Protein AF-A0A455UC88-F1 (afdb_monomer)

Structure (mmCIF, N/CA/C/O backbone):
data_AF-A0A455UC88-F1
#
_entry.id   AF-A0A455UC88-F1
#
loop_
_atom_site.group_PDB
_atom_site.id
_atom_site.type_symbol
_atom_site.label_atom_id
_atom_site.label_alt_id
_atom_site.label_comp_id
_atom_site.label_asym_id
_atom_site.label_entity_id
_atom_site.label_seq_id
_atom_site.pdbx_PDB_ins_code
_atom_site.Cartn_x
_atom_site.Cartn_y
_atom_site.Cartn_z
_atom_site.occupancy
_atom_site.B_iso_or_equiv
_atom_site.auth_seq_id
_atom_site.auth_comp_id
_atom_site.auth_asym_id
_atom_site.auth_atom_id
_atom_site.pdbx_PDB_model_num
ATOM 1 N N . MET A 1 1 ? -8.752 -16.402 -39.077 1.00 45.19 1 MET A N 1
ATOM 2 C CA . MET A 1 1 ? -8.850 -16.237 -37.614 1.00 45.19 1 MET A CA 1
ATOM 3 C C . MET A 1 1 ? -7.604 -15.500 -37.155 1.00 45.19 1 MET A C 1
ATOM 5 O O . MET A 1 1 ? -6.578 -16.141 -37.035 1.00 45.19 1 MET A O 1
ATOM 9 N N . SER A 1 2 ? -7.674 -14.184 -36.962 1.00 48.31 2 SER A N 1
ATOM 10 C CA . SER A 1 2 ? -6.638 -13.433 -36.238 1.00 48.31 2 SER A CA 1
ATOM 11 C C . SER A 1 2 ? -7.338 -12.283 -35.533 1.00 48.31 2 SER A C 1
ATOM 13 O O . SER A 1 2 ? -7.502 -11.204 -36.092 1.00 48.31 2 SER A O 1
ATOM 15 N N . GLN A 1 3 ? -7.857 -12.568 -34.340 1.00 49.78 3 GLN A N 1
ATOM 16 C CA . GLN A 1 3 ? -8.325 -11.536 -33.423 1.00 49.78 3 GLN A CA 1
ATOM 17 C C . GLN A 1 3 ? -7.097 -10.689 -33.071 1.00 49.78 3 GLN A C 1
ATOM 19 O O . GLN A 1 3 ? -6.180 -11.172 -32.411 1.00 49.78 3 GLN A O 1
ATOM 24 N N . ASN A 1 4 ? -7.040 -9.462 -33.584 1.00 53.88 4 ASN A N 1
ATOM 25 C CA . ASN A 1 4 ? -6.040 -8.478 -33.198 1.00 53.88 4 ASN A CA 1
ATOM 26 C C . ASN A 1 4 ? -6.409 -7.993 -31.792 1.00 53.88 4 ASN A C 1
ATOM 28 O O 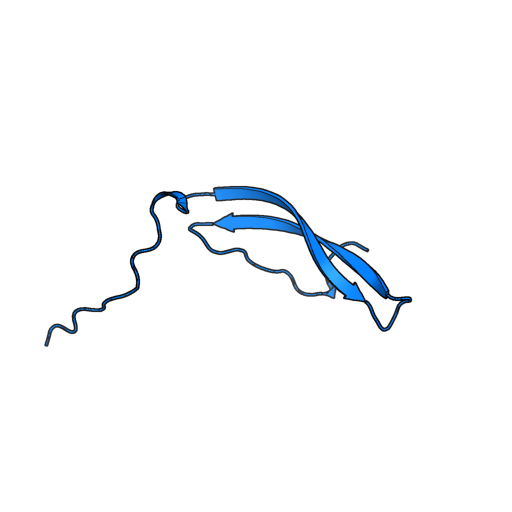. ASN A 1 4 ? -7.238 -7.097 -31.636 1.00 53.88 4 ASN A O 1
ATOM 32 N N . SER A 1 5 ? -5.872 -8.663 -30.776 1.00 57.25 5 SER A N 1
ATOM 33 C CA . SER A 1 5 ? -6.084 -8.341 -29.368 1.00 57.25 5 SER A CA 1
ATOM 34 C C . SER A 1 5 ? -5.462 -6.976 -29.066 1.00 57.25 5 SER A C 1
ATOM 36 O O . SER A 1 5 ? -4.281 -6.883 -28.747 1.00 57.25 5 SER A O 1
ATOM 38 N N . LEU A 1 6 ? -6.245 -5.904 -29.200 1.00 58.38 6 LEU A N 1
ATOM 39 C CA . LEU A 1 6 ? -5.898 -4.568 -28.713 1.00 58.38 6 LEU A CA 1
ATOM 40 C C . LEU A 1 6 ? -5.981 -4.562 -27.181 1.00 58.38 6 LEU A C 1
ATOM 42 O O . LEU A 1 6 ? -6.855 -3.930 -26.590 1.00 58.38 6 LEU A O 1
ATOM 46 N N . SER A 1 7 ? -5.087 -5.302 -26.527 1.00 62.06 7 SER A N 1
ATOM 47 C CA . SER A 1 7 ? -4.738 -5.012 -25.140 1.00 62.06 7 SER A CA 1
ATOM 48 C C . SER A 1 7 ? -4.229 -3.569 -25.123 1.00 62.06 7 SER A C 1
ATOM 50 O O . SER A 1 7 ? -3.403 -3.241 -25.983 1.00 62.06 7 SER A O 1
ATOM 52 N N . PRO A 1 8 ? -4.697 -2.685 -24.224 1.00 66.75 8 PRO A N 1
ATOM 53 C CA . PRO A 1 8 ? -4.097 -1.364 -24.119 1.00 66.75 8 PRO A CA 1
ATOM 54 C C . PRO A 1 8 ? -2.593 -1.552 -23.912 1.00 66.75 8 PRO A C 1
ATOM 56 O O . PRO A 1 8 ? -2.169 -2.296 -23.027 1.00 66.75 8 PRO A O 1
ATOM 59 N N . SER A 1 9 ? -1.786 -0.945 -24.780 1.00 68.19 9 SER A N 1
ATOM 60 C CA . SER A 1 9 ? -0.342 -0.930 -24.592 1.00 68.19 9 SER A CA 1
ATOM 61 C C . SER A 1 9 ? -0.067 -0.165 -23.303 1.00 68.19 9 SER A C 1
ATOM 63 O O . SER A 1 9 ? -0.402 1.018 -23.216 1.00 68.19 9 SER A O 1
ATOM 65 N N . PHE A 1 10 ? 0.491 -0.835 -22.300 1.00 73.75 10 PHE A N 1
ATOM 66 C CA . PHE A 1 10 ? 0.932 -0.177 -21.075 1.00 73.75 10 PHE A CA 1
ATOM 67 C C . PHE A 1 10 ? 1.963 0.903 -21.418 1.00 73.75 10 PHE A C 1
ATOM 69 O O . PHE A 1 10 ? 2.746 0.746 -22.359 1.00 73.75 10 PHE A O 1
ATOM 76 N N . ASP A 1 11 ? 1.948 2.010 -20.675 1.00 87.06 11 ASP A N 1
ATOM 77 C CA . ASP A 1 11 ? 2.938 3.068 -20.853 1.00 87.06 11 ASP A CA 1
ATOM 78 C C . ASP A 1 11 ? 4.341 2.492 -20.561 1.00 87.06 11 ASP A C 1
ATOM 80 O O . ASP A 1 11 ? 4.552 1.958 -19.466 1.00 87.06 11 ASP A O 1
ATOM 84 N N . PRO A 1 12 ? 5.311 2.581 -21.495 1.00 88.75 12 PRO A N 1
ATOM 85 C CA . PRO A 1 12 ? 6.655 2.038 -21.299 1.00 88.75 12 PRO A CA 1
ATOM 86 C C . PRO A 1 12 ? 7.350 2.551 -20.033 1.00 88.75 12 PRO A C 1
ATOM 88 O O . PRO A 1 12 ? 8.198 1.860 -19.470 1.00 88.75 12 PRO A O 1
ATOM 91 N N . THR A 1 13 ? 6.981 3.737 -19.546 1.00 91.56 13 THR A N 1
ATOM 92 C CA . THR A 1 13 ? 7.517 4.301 -18.303 1.00 91.56 13 THR A CA 1
ATOM 93 C C . THR A 1 13 ? 7.115 3.510 -17.060 1.00 91.56 13 THR A C 1
ATOM 95 O O . THR A 1 13 ? 7.749 3.682 -16.020 1.00 91.56 13 THR A O 1
ATOM 98 N N . LEU A 1 14 ? 6.103 2.643 -17.135 1.00 92.12 14 LEU A N 1
ATOM 99 C CA . LEU A 1 14 ? 5.632 1.803 -16.031 1.00 92.12 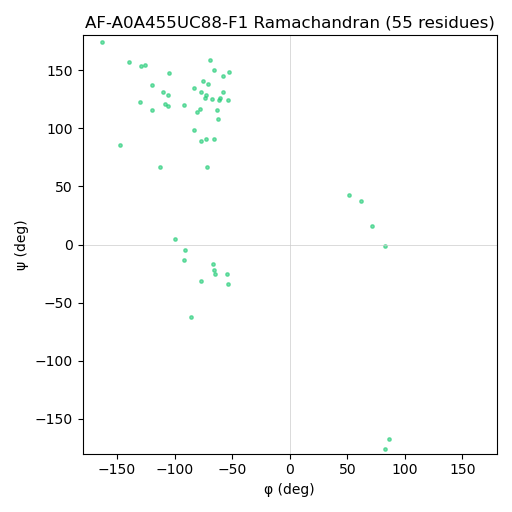14 LEU A CA 1
ATOM 100 C C . LEU A 1 14 ? 6.320 0.434 -15.965 1.00 92.12 14 LEU A C 1
ATOM 102 O O . LEU A 1 14 ? 6.073 -0.306 -15.016 1.00 92.12 14 LEU A O 1
ATOM 106 N N . THR A 1 15 ? 7.172 0.107 -16.938 1.00 93.12 15 THR A N 1
ATOM 107 C CA . THR A 1 15 ? 7.911 -1.164 -16.970 1.00 93.12 15 THR A CA 1
ATOM 108 C C . THR A 1 15 ? 8.920 -1.283 -15.823 1.00 93.12 15 THR A C 1
ATOM 110 O O . THR A 1 15 ? 9.479 -0.285 -15.356 1.00 93.12 15 THR A O 1
ATOM 113 N N . GLY A 1 16 ? 9.164 -2.520 -15.389 1.00 94.31 16 GLY A N 1
ATOM 114 C CA . GLY A 1 16 ? 10.101 -2.858 -14.319 1.00 94.31 16 GLY A CA 1
ATOM 115 C C . GLY A 1 16 ? 9.534 -2.708 -12.904 1.00 94.31 16 GLY A C 1
ATOM 116 O O . GLY A 1 16 ? 8.353 -2.413 -12.707 1.00 94.31 16 GLY A O 1
ATOM 117 N N . GLU A 1 17 ? 10.403 -2.932 -11.914 1.00 97.38 17 GLU A N 1
ATOM 118 C CA . GLU A 1 17 ? 10.081 -2.758 -10.494 1.00 97.38 17 GLU A CA 1
ATOM 119 C C . GLU A 1 17 ? 10.231 -1.287 -10.084 1.00 97.38 17 GLU A C 1
ATOM 121 O O . GLU A 1 17 ? 11.243 -0.641 -10.377 1.00 97.38 17 GLU A O 1
ATOM 126 N N . LYS A 1 18 ? 9.248 -0.769 -9.344 1.00 97.12 18 LYS A N 1
ATOM 127 C CA . LYS A 1 18 ? 9.338 0.516 -8.644 1.00 97.12 18 LYS A CA 1
ATOM 128 C C . LYS A 1 18 ? 8.920 0.358 -7.190 1.00 97.12 18 LYS A C 1
ATOM 130 O O . LYS A 1 18 ? 7.786 -0.021 -6.906 1.00 97.12 18 LYS A O 1
ATOM 135 N N . ASP A 1 19 ? 9.814 0.711 -6.274 1.00 97.50 19 ASP A N 1
ATOM 136 C CA . ASP A 1 19 ? 9.469 0.900 -4.865 1.00 97.50 19 ASP A CA 1
ATOM 137 C C . ASP A 1 19 ? 8.845 2.285 -4.694 1.00 97.50 19 ASP A C 1
ATOM 139 O O . ASP A 1 19 ? 9.495 3.309 -4.914 1.00 97.50 19 ASP A O 1
ATOM 143 N N . LEU A 1 20 ? 7.565 2.309 -4.336 1.00 97.81 20 LEU A N 1
ATOM 144 C CA . LEU A 1 20 ? 6.792 3.538 -4.212 1.00 97.81 20 LEU A CA 1
ATOM 145 C C . LEU A 1 20 ? 6.665 4.009 -2.758 1.00 97.81 20 LEU A C 1
ATOM 147 O O . LEU A 1 20 ? 5.997 5.008 -2.488 1.00 97.81 20 LEU A O 1
ATOM 151 N N . GLY A 1 21 ? 7.321 3.334 -1.813 1.00 97.94 21 GLY A N 1
ATOM 152 C CA . GLY A 1 21 ? 7.301 3.738 -0.416 1.00 97.94 21 GLY A CA 1
ATOM 153 C C . GLY A 1 21 ? 6.115 3.189 0.374 1.00 97.94 21 GLY A C 1
ATOM 154 O O . GLY A 1 21 ? 5.416 2.266 -0.040 1.00 97.94 21 GLY A O 1
ATOM 155 N N . TYR A 1 22 ? 5.922 3.737 1.574 1.00 98.00 22 TYR A N 1
ATOM 156 C CA . TYR A 1 22 ? 4.726 3.451 2.362 1.00 98.00 22 TYR A CA 1
ATOM 157 C C . TYR A 1 22 ? 3.540 4.241 1.813 1.00 98.00 22 TYR A C 1
ATOM 159 O O . TYR A 1 22 ? 3.638 5.452 1.622 1.00 98.00 22 TYR A O 1
ATOM 167 N N . MET A 1 23 ? 2.421 3.555 1.606 1.00 98.12 23 MET A N 1
ATOM 168 C CA . MET A 1 23 ? 1.153 4.148 1.191 1.00 98.12 23 MET A CA 1
ATOM 169 C C . MET A 1 23 ? 0.037 3.769 2.150 1.00 98.12 23 MET A C 1
ATOM 171 O O . MET A 1 23 ? 0.100 2.726 2.804 1.00 98.12 23 MET A O 1
ATOM 175 N N . LEU A 1 24 ? -0.991 4.617 2.204 1.00 97.94 24 LEU A N 1
ATOM 176 C CA . LEU A 1 24 ? -2.242 4.296 2.880 1.00 97.94 24 LEU A CA 1
ATOM 177 C C . LEU A 1 24 ? -2.862 3.061 2.214 1.00 97.94 24 LEU A C 1
ATOM 179 O O . LEU A 1 24 ? -3.044 3.037 0.998 1.00 97.94 24 LEU A O 1
ATOM 183 N N . HIS A 1 25 ? -3.159 2.051 3.023 1.00 97.94 25 HIS A N 1
ATOM 184 C CA . HIS A 1 25 ? -3.890 0.854 2.627 1.00 97.94 25 HIS A CA 1
ATOM 185 C C . HIS A 1 25 ? -5.394 1.104 2.744 1.00 97.94 25 HIS A C 1
ATOM 187 O O . HIS A 1 25 ? -6.095 1.120 1.738 1.00 97.94 25 HIS A O 1
ATOM 193 N N . ASP A 1 26 ? -5.864 1.366 3.966 1.00 96.94 26 ASP A N 1
ATOM 194 C CA . ASP A 1 26 ? -7.270 1.617 4.287 1.00 96.94 26 ASP A CA 1
ATOM 195 C C . ASP A 1 26 ? -7.394 2.279 5.67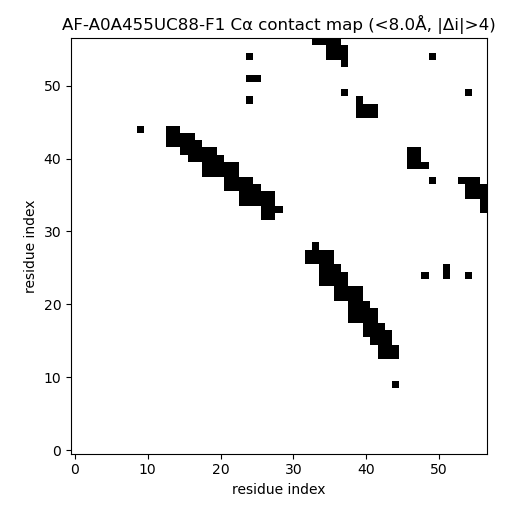7 1.00 96.94 26 ASP A C 1
ATOM 197 O O . ASP A 1 26 ? -6.408 2.418 6.408 1.00 96.94 26 ASP A O 1
ATOM 201 N N . ILE A 1 27 ? -8.605 2.684 6.059 1.00 97.12 27 ILE A N 1
ATOM 202 C CA . ILE A 1 27 ? -8.952 3.192 7.387 1.00 97.12 27 ILE A CA 1
ATOM 203 C C . ILE A 1 27 ? -9.799 2.144 8.112 1.00 97.12 27 ILE A C 1
ATOM 205 O O . ILE A 1 27 ? -10.902 1.799 7.692 1.00 97.12 27 ILE A O 1
ATOM 209 N N . ASP A 1 28 ? -9.321 1.683 9.265 1.00 95.38 28 ASP A N 1
ATOM 210 C CA . ASP A 1 28 ? -10.049 0.748 10.114 1.00 95.38 28 ASP A CA 1
ATOM 211 C C . ASP A 1 28 ? -11.158 1.461 10.904 1.00 95.38 28 ASP A C 1
ATOM 213 O O . ASP A 1 28 ? -10.965 1.940 12.027 1.00 95.38 28 ASP A O 1
ATOM 217 N N . PHE A 1 29 ? -12.3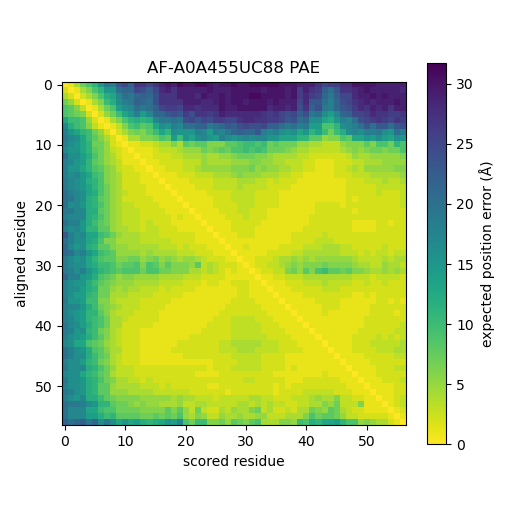52 1.538 10.316 1.00 93.88 29 PHE A N 1
ATOM 218 C CA . PHE A 1 29 ? -13.520 2.145 10.960 1.00 93.88 29 PHE A CA 1
ATOM 219 C C . PHE A 1 29 ? -14.018 1.378 12.190 1.00 93.88 29 PHE A C 1
ATOM 221 O O . PHE A 1 29 ? -14.677 1.983 13.038 1.00 93.88 29 PHE A O 1
ATOM 228 N N . ALA A 1 30 ? -13.701 0.087 12.313 1.00 93.56 30 ALA A N 1
ATOM 229 C CA . ALA A 1 30 ? -14.055 -0.699 13.489 1.00 93.56 30 ALA A CA 1
ATOM 230 C C . ALA A 1 30 ? -13.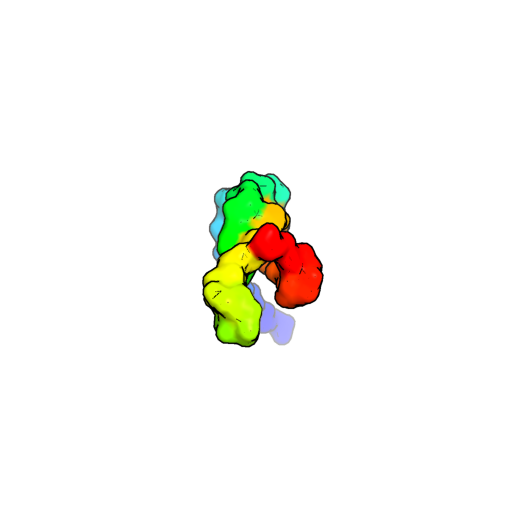127 -0.385 14.675 1.00 93.56 30 ALA A C 1
ATOM 232 O O . ALA A 1 30 ? -13.577 -0.379 15.819 1.00 93.56 30 ALA A O 1
ATOM 233 N N . ASN A 1 31 ? -11.863 -0.045 14.407 1.00 90.81 31 ASN A N 1
ATOM 234 C CA . ASN A 1 31 ? -10.847 0.232 15.423 1.00 90.81 31 ASN A CA 1
ATOM 235 C C . ASN A 1 31 ? -10.421 1.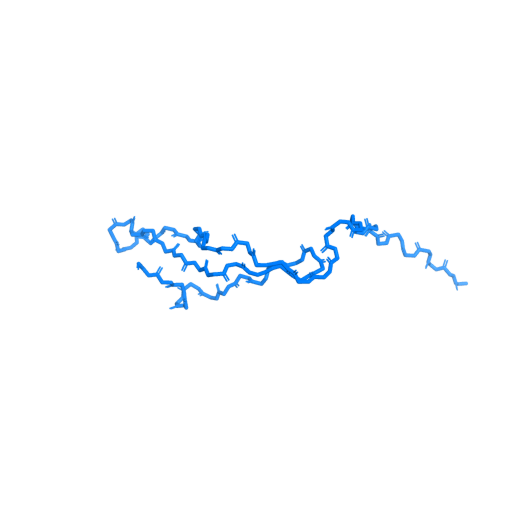704 15.417 1.00 90.81 31 ASN A C 1
ATOM 237 O O . ASN A 1 31 ? -9.287 2.059 15.097 1.00 90.81 31 ASN A O 1
ATOM 241 N N . GLY A 1 32 ? -11.347 2.593 15.780 1.00 93.69 32 GLY A N 1
ATOM 242 C CA . GLY A 1 32 ? -11.014 3.992 16.067 1.00 93.69 32 GLY A CA 1
ATOM 243 C C . GLY A 1 32 ? -10.632 4.838 14.849 1.00 93.69 32 GLY A C 1
ATOM 244 O O . GLY A 1 32 ? -10.113 5.936 15.032 1.00 93.69 32 GLY A O 1
ATOM 245 N N . LYS A 1 33 ? -10.931 4.377 13.626 1.00 95.81 33 LYS A N 1
ATOM 246 C CA . LYS A 1 33 ? -10.500 5.009 12.365 1.00 95.81 33 LYS A CA 1
ATOM 247 C C . LYS A 1 33 ? -8.975 5.030 12.221 1.00 95.81 33 LYS A C 1
ATOM 249 O O . LYS A 1 33 ? -8.409 6.005 11.734 1.00 95.81 33 LYS A O 1
ATOM 254 N N . THR A 1 34 ? -8.318 3.964 12.673 1.00 96.62 34 THR A N 1
ATOM 255 C CA . THR A 1 34 ? -6.864 3.817 12.554 1.00 96.62 34 THR A CA 1
ATOM 256 C C . THR A 1 34 ? -6.477 3.667 11.087 1.00 96.62 34 THR A C 1
ATOM 258 O O . THR A 1 34 ? -6.993 2.791 10.395 1.00 96.62 34 THR A O 1
ATOM 261 N N . SER A 1 35 ? -5.580 4.522 10.603 1.00 97.12 35 SER A N 1
ATOM 262 C CA . SER A 1 35 ? -5.028 4.408 9.252 1.00 97.12 35 SER A CA 1
ATOM 263 C C . SER A 1 35 ? -4.059 3.238 9.185 1.00 97.12 35 SER A C 1
ATOM 265 O O . SER A 1 35 ? -3.133 3.177 9.985 1.00 97.12 35 SER A O 1
ATOM 267 N N . ARG A 1 36 ? -4.232 2.346 8.211 1.00 97.38 36 ARG A N 1
ATOM 268 C CA . ARG A 1 36 ? -3.302 1.244 7.959 1.00 97.38 36 ARG A CA 1
ATOM 269 C C . ARG A 1 36 ? -2.447 1.526 6.735 1.00 97.38 36 ARG A C 1
ATOM 271 O O . ARG A 1 36 ? -2.912 2.150 5.785 1.00 97.38 36 ARG A O 1
ATOM 278 N N . PHE A 1 37 ? -1.208 1.052 6.729 1.00 98.19 37 PHE A N 1
ATOM 279 C CA . PHE A 1 37 ? -0.214 1.317 5.694 1.00 98.19 37 PHE A CA 1
ATOM 280 C C . PHE A 1 37 ? 0.432 0.031 5.184 1.00 98.19 37 PHE A C 1
ATOM 282 O O . PHE A 1 37 ? 0.564 -0.955 5.907 1.00 98.19 37 PHE A O 1
ATOM 289 N N . PHE A 1 38 ? 0.905 0.052 3.941 1.00 98.38 38 PHE A N 1
ATOM 290 C CA . PHE A 1 38 ? 1.711 -1.027 3.367 1.00 98.38 38 PHE A CA 1
ATOM 291 C C . PHE A 1 38 ? 2.847 -0.461 2.509 1.00 98.38 38 PHE A C 1
ATOM 293 O O . PHE A 1 38 ? 2.782 0.684 2.056 1.00 98.38 38 PHE A O 1
ATOM 300 N N . ARG A 1 39 ? 3.918 -1.243 2.311 1.00 97.75 39 ARG A N 1
ATOM 301 C CA . ARG A 1 39 ? 5.032 -0.869 1.428 1.00 97.75 39 ARG A CA 1
ATOM 302 C C . ARG A 1 39 ? 4.664 -1.220 -0.013 1.00 97.75 39 ARG A C 1
ATOM 304 O O . ARG A 1 39 ? 4.782 -2.374 -0.413 1.00 97.75 39 ARG A O 1
ATOM 311 N N . ALA A 1 40 ? 4.212 -0.233 -0.774 1.00 98.06 40 ALA A N 1
ATOM 312 C CA . ALA A 1 40 ? 3.771 -0.427 -2.144 1.00 98.06 40 ALA A CA 1
ATOM 313 C C . ALA A 1 40 ? 4.965 -0.655 -3.080 1.00 98.06 40 ALA A C 1
ATOM 315 O O . ALA A 1 40 ? 5.885 0.164 -3.166 1.00 98.06 40 ALA A O 1
ATOM 316 N N . LYS A 1 41 ? 4.909 -1.758 -3.823 1.00 98.06 41 LYS A N 1
ATOM 317 C CA . LYS A 1 41 ? 5.799 -2.049 -4.944 1.00 98.06 41 LYS A CA 1
ATOM 318 C C . LYS A 1 41 ? 4.962 -2.191 -6.203 1.00 98.06 41 LYS A C 1
ATOM 320 O O . LYS A 1 41 ? 3.902 -2.810 -6.167 1.00 98.06 41 LYS A O 1
ATOM 325 N N . MET A 1 42 ? 5.439 -1.611 -7.294 1.00 97.00 42 MET A N 1
ATOM 326 C CA . MET A 1 42 ? 4.821 -1.735 -8.606 1.00 97.00 42 MET A CA 1
ATOM 327 C C . MET A 1 42 ? 5.704 -2.590 -9.505 1.00 97.00 42 MET A C 1
ATOM 329 O O . MET A 1 42 ? 6.898 -2.322 -9.603 1.00 97.00 42 MET A O 1
ATOM 333 N N . GLN A 1 43 ? 5.111 -3.570 -10.175 1.00 96.56 43 GLN A N 1
ATOM 334 C CA . GL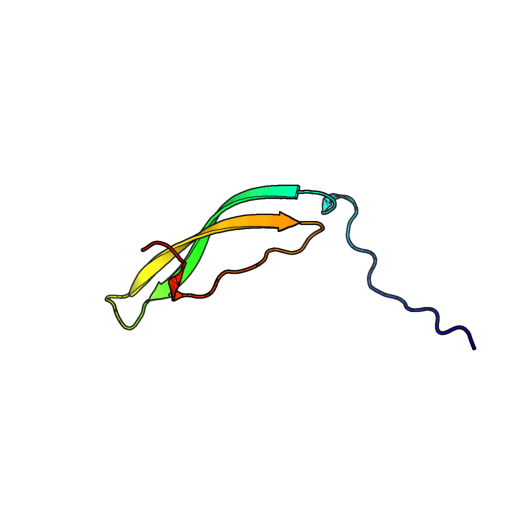N A 1 43 ? 5.746 -4.386 -11.200 1.00 96.56 43 GLN A CA 1
ATOM 335 C C . GLN A 1 43 ? 4.975 -4.201 -12.504 1.00 96.56 43 GLN A C 1
ATOM 337 O O . GLN A 1 43 ? 3.794 -4.533 -12.574 1.00 96.56 43 GLN A O 1
ATOM 342 N N . ASP A 1 44 ? 5.629 -3.640 -13.521 1.00 94.12 44 ASP A N 1
ATOM 343 C CA . ASP A 1 44 ? 5.048 -3.449 -14.859 1.00 94.12 44 ASP A CA 1
ATOM 344 C C . ASP A 1 44 ? 3.675 -2.746 -14.838 1.00 94.12 44 ASP A C 1
ATOM 346 O O . ASP A 1 44 ? 2.729 -3.130 -15.525 1.00 94.12 44 ASP A O 1
ATOM 350 N N . GLY A 1 45 ? 3.557 -1.706 -14.009 1.00 93.19 45 GLY A N 1
ATOM 351 C CA . GLY A 1 45 ? 2.321 -0.935 -13.838 1.00 93.19 45 GLY A CA 1
ATOM 352 C C . GLY A 1 45 ? 1.292 -1.541 -12.878 1.00 93.19 45 GLY A C 1
ATOM 353 O O . GLY A 1 45 ? 0.256 -0.920 -12.649 1.00 93.19 45 GLY A O 1
ATOM 354 N N . VAL A 1 46 ? 1.559 -2.711 -12.292 1.00 94.50 46 VAL A N 1
ATOM 355 C CA . VAL A 1 46 ? 0.658 -3.394 -11.353 1.00 94.50 46 VAL A CA 1
ATOM 356 C C . VAL A 1 46 ? 1.182 -3.268 -9.926 1.00 94.50 46 VAL A C 1
ATOM 358 O O . VAL A 1 46 ? 2.334 -3.589 -9.657 1.00 94.50 46 VAL A O 1
ATOM 361 N N . ILE A 1 47 ? 0.332 -2.825 -8.998 1.00 97.12 47 ILE A N 1
ATOM 362 C CA . ILE A 1 47 ? 0.603 -2.862 -7.554 1.00 97.12 47 ILE A CA 1
ATOM 363 C C . ILE A 1 47 ? -0.249 -3.977 -6.959 1.00 97.12 47 ILE A C 1
ATOM 365 O O . ILE A 1 47 ? -1.477 -3.924 -7.026 1.00 97.12 47 ILE A O 1
ATOM 369 N N . GLU A 1 48 ? 0.396 -4.977 -6.369 1.00 96.81 48 GLU A N 1
ATOM 370 C CA . GLU A 1 48 ? -0.298 -5.992 -5.583 1.00 96.81 48 GLU A CA 1
ATOM 371 C C . GLU A 1 48 ? -0.642 -5.407 -4.209 1.00 96.81 48 GLU A C 1
ATOM 373 O O . GLU A 1 48 ? 0.237 -5.007 -3.442 1.00 96.81 48 GLU A O 1
ATOM 378 N N . VAL A 1 49 ? -1.939 -5.299 -3.922 1.00 97.25 49 VAL A N 1
ATOM 379 C CA . VAL A 1 49 ? -2.434 -4.776 -2.646 1.00 97.25 49 VAL A CA 1
ATOM 380 C C . VAL A 1 49 ? -2.631 -5.956 -1.692 1.00 97.25 49 VAL A C 1
ATOM 382 O O . VAL A 1 49 ? -3.425 -6.845 -2.009 1.00 97.25 49 VAL A O 1
ATOM 385 N N . PRO A 1 50 ? -1.945 -5.989 -0.536 1.00 96.62 50 PRO A N 1
ATOM 386 C CA . PRO A 1 50 ? -2.049 -7.109 0.389 1.00 96.62 50 PRO A CA 1
ATOM 387 C C . PRO A 1 50 ? -3.435 -7.158 1.054 1.00 96.62 50 PRO A C 1
ATOM 389 O O . PRO A 1 50 ? -4.124 -6.131 1.133 1.00 96.62 50 PRO A O 1
ATOM 392 N N . PRO A 1 51 ? -3.852 -8.320 1.587 1.00 97.19 51 PRO A N 1
ATOM 393 C CA . PRO A 1 51 ? -5.018 -8.414 2.456 1.00 97.19 51 PRO A CA 1
ATOM 394 C C . PRO A 1 51 ? -4.944 -7.419 3.621 1.00 97.19 51 PRO A C 1
ATOM 396 O O . PRO A 1 51 ? -3.872 -7.124 4.150 1.00 97.19 51 PRO A O 1
ATOM 399 N N . PHE A 1 52 ? -6.099 -6.936 4.078 1.00 93.88 52 PHE A N 1
ATOM 400 C CA . PHE A 1 52 ? -6.199 -5.939 5.152 1.00 93.88 52 PHE A CA 1
ATOM 401 C C . PHE A 1 52 ? -5.445 -6.330 6.435 1.00 93.88 52 PHE A C 1
ATOM 403 O O . PHE A 1 52 ? -4.876 -5.482 7.119 1.00 93.88 52 PHE A O 1
ATOM 410 N N . GLN A 1 53 ? -5.405 -7.622 6.757 1.00 92.31 53 GLN A N 1
ATOM 411 C CA . GLN A 1 53 ? -4.749 -8.172 7.941 1.00 92.31 53 GLN A CA 1
ATOM 412 C C . GLN A 1 53 ? -3.226 -7.980 7.930 1.00 92.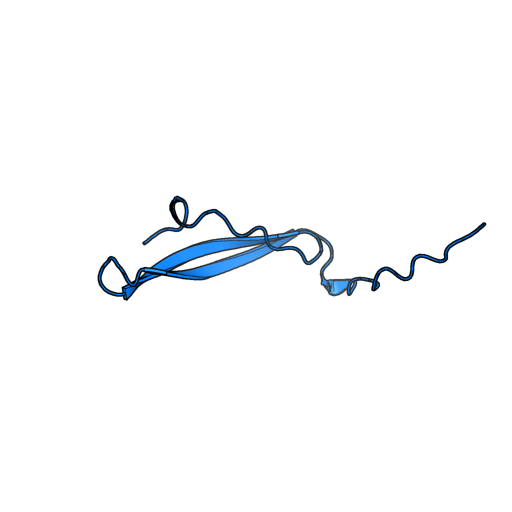31 53 GLN A C 1
ATOM 414 O O . GLN A 1 53 ? -2.626 -7.924 9.001 1.00 92.31 53 GLN A O 1
ATOM 419 N N . GLU A 1 54 ? -2.618 -7.855 6.751 1.00 91.94 54 GLU A N 1
ATOM 420 C CA . GLU A 1 54 ? -1.168 -7.727 6.565 1.00 91.94 54 GLU A CA 1
ATOM 421 C C . GLU A 1 54 ? -0.697 -6.265 6.542 1.00 91.94 54 GLU A C 1
ATOM 423 O O . GLU A 1 54 ? 0.497 -5.995 6.667 1.00 91.94 54 GLU A O 1
ATOM 428 N N . ALA A 1 55 ? -1.622 -5.306 6.421 1.00 87.88 55 ALA A N 1
ATOM 429 C CA . ALA A 1 55 ? -1.300 -3.886 6.494 1.00 87.88 55 ALA A CA 1
ATOM 430 C C . ALA A 1 55 ? -0.924 -3.483 7.929 1.00 87.88 55 ALA A C 1
ATOM 432 O O . ALA A 1 55 ? -1.572 -3.882 8.896 1.00 87.88 55 ALA A O 1
ATOM 433 N N . LEU A 1 56 ? 0.103 -2.657 8.086 1.00 85.06 56 LEU A N 1
ATOM 434 C CA . LEU A 1 56 ? 0.557 -2.164 9.386 1.00 85.06 56 LEU A CA 1
ATOM 435 C C . LEU A 1 56 ? -0.401 -1.089 9.907 1.00 85.06 56 LEU A C 1
ATOM 437 O O . LEU A 1 56 ? -0.879 -0.286 9.113 1.00 85.06 56 LEU A O 1
ATOM 441 N N . ALA A 1 57 ? -0.692 -1.088 11.208 1.00 77.88 57 ALA A N 1
ATOM 442 C CA . ALA A 1 57 ? -1.480 -0.044 11.873 1.00 77.88 57 ALA A CA 1
ATOM 443 C C . ALA A 1 57 ? -0.601 1.126 12.340 1.00 77.88 57 ALA A C 1
ATOM 445 O O . ALA A 1 57 ? 0.607 0.890 12.577 1.00 77.88 57 ALA A O 1
#

Mean predicted aligned error: 7.0 Å

pLDDT: mean 88.39, std 14.81, range [45.19, 98.38]

Radius of gyration: 16.56 Å; Cα contacts (8 Å, |Δi|>4): 80; chains: 1; bounding box: 24×21×54 Å

Solvent-accessible surface area (backbone atoms only — not comparable to full-atom values): 3727 Å² total; per-residue (Å²): 142,78,84,80,78,81,65,82,79,73,64,76,90,38,56,52,82,41,82,70,45,77,41,83,68,51,65,36,71,90,61,85,55,41,60,22,31,40,78,42,46,29,49,60,70,43,65,79,77,76,60,77,87,77,37,44,115

Organism: NCBI:txid115553

Foldseek 3Di:
DDDPPPPPDQDPVQAAKDFPAKDFQAFDPVPPRDTWIDRWMGHSNDTDRDPPVPTHD

Sequence (57 aa):
MSQNSLSPSFDPTLTGEKDLGYMLHDIDFANGKTSRFFRAKMQDGVIEVPPFQEALA

Nearest PDB structures (foldseek):
  3vzi-assembly3_B-2  TM=7.754E-01  e=5.109E-05  Xanthomonas oryzae pv. oryzae PXO99A
  3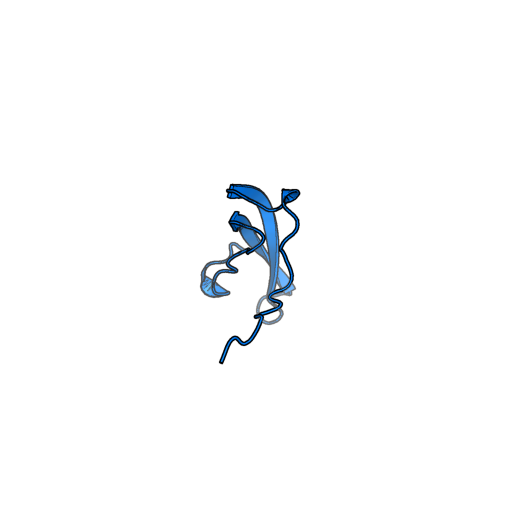vzi-assembly3_A  TM=8.588E-01  e=1.360E-04  Xanthomonas oryzae pv. oryzae PXO99A
  8dfo-assembly1_A  TM=8.767E-01  e=1.597E-02  Nitratidesulfovibrio vulgaris str. Hildenborough
  8dej-assembly1_A  TM=8.812E-01  e=2.874E-02  Nitratidesulfovibrio vulgaris str. Hildenborough
  3vzh-assembly1_A  TM=7.192E-01  e=3.434E-01  Streptococcus pyogenes serotype M1

Secondary structure (DSSP, 8-state):
------PPPPPGGG-SEEEEEEEEEEEETTTTTEEEEEEEEEETTEEPPPPGGGSB-